Protein AF-A0A314YR57-F1 (afdb_monomer_lite)

Radius of gyration: 14.99 Å; chains: 1; bounding box: 28×30×44 Å

Secondary structure (DSSP, 8-state):
--SB-TTS-GGGSBHHHHHHHHHHTT-HHHHS-HHHHTT--HHHHHHHHHHHHHHHHHT-SSGGGSPPHHHHHHHHHHHHHHHHHHS---

Organism: NCBI:txid2094558

Foldseek 3Di:
DDCADPVDPPQPRHVLSVLLVCVVVVNQVVPPDVVQVVVDDPLSVVLSVQLSVLVNQCSDPDPVSRDDVVVSVVSVVVSVVVVVVPDPDD

Structure (mmCIF, N/CA/C/O backbone):
data_AF-A0A314YR57-F1
#
_entry.id   AF-A0A314YR57-F1
#
loop_
_atom_site.group_PDB
_atom_site.id
_atom_site.type_symbol
_atom_site.label_atom_id
_atom_site.label_alt_id
_atom_site.label_comp_id
_atom_site.label_asym_id
_atom_site.label_entity_id
_atom_site.label_seq_id
_atom_site.pdbx_PDB_ins_code
_atom_site.Cartn_x
_atom_site.Cartn_y
_atom_site.Cartn_z
_atom_site.occupancy
_atom_site.B_iso_or_equiv
_atom_site.auth_seq_id
_atom_site.auth_comp_id
_atom_site.auth_asym_id
_atom_site.auth_atom_id
_atom_site.pdbx_PDB_model_num
ATOM 1 N N . MET A 1 1 ? 15.656 -5.387 0.571 1.00 52.22 1 MET A N 1
ATOM 2 C CA . MET A 1 1 ? 15.029 -5.032 -0.723 1.00 52.22 1 MET A CA 1
ATOM 3 C C . MET A 1 1 ? 16.075 -4.370 -1.619 1.00 52.22 1 MET A C 1
ATOM 5 O O . MET A 1 1 ? 16.612 -3.345 -1.218 1.00 52.22 1 MET A O 1
ATOM 9 N N . LYS A 1 2 ? 16.428 -4.950 -2.775 1.00 66.19 2 LYS A N 1
ATOM 10 C CA . LYS A 1 2 ? 17.280 -4.282 -3.780 1.00 66.19 2 LYS A CA 1
ATOM 11 C C . LYS A 1 2 ? 16.380 -3.761 -4.899 1.00 66.19 2 LYS A C 1
ATOM 13 O O . LYS A 1 2 ? 15.539 -4.514 -5.368 1.00 66.19 2 LYS A O 1
ATOM 18 N N . VAL A 1 3 ? 16.550 -2.502 -5.313 1.00 61.56 3 VAL A N 1
ATOM 19 C CA . VAL A 1 3 ? 15.741 -1.875 -6.388 1.00 61.56 3 VAL A CA 1
ATOM 20 C C . VAL A 1 3 ? 15.929 -2.585 -7.735 1.00 61.56 3 VAL A C 1
ATOM 22 O O . VAL A 1 3 ? 15.026 -2.602 -8.567 1.00 61.56 3 VAL A O 1
ATOM 25 N N . ILE A 1 4 ? 17.105 -3.186 -7.912 1.00 68.19 4 ILE A N 1
ATOM 26 C CA . ILE A 1 4 ? 17.503 -4.002 -9.053 1.00 68.19 4 ILE A CA 1
ATOM 27 C C . ILE A 1 4 ? 17.914 -5.369 -8.500 1.00 68.19 4 ILE A C 1
ATOM 29 O O . ILE A 1 4 ? 18.812 -5.443 -7.655 1.00 68.19 4 ILE A O 1
ATOM 33 N N . ASP A 1 5 ? 17.254 -6.436 -8.948 1.00 72.31 5 ASP A N 1
ATOM 34 C CA . ASP A 1 5 ? 17.513 -7.808 -8.497 1.00 72.31 5 ASP A CA 1
ATOM 35 C C . ASP A 1 5 ? 17.780 -8.733 -9.689 1.00 72.31 5 ASP A C 1
ATOM 37 O O . ASP A 1 5 ? 16.862 -9.229 -10.337 1.00 72.31 5 ASP A O 1
ATOM 41 N N . PHE A 1 6 ? 19.063 -8.964 -9.972 1.00 74.44 6 PHE A N 1
ATOM 42 C CA . PHE A 1 6 ? 19.530 -9.792 -11.090 1.00 74.44 6 PHE A CA 1
ATOM 43 C C . PHE A 1 6 ? 19.277 -11.295 -10.909 1.00 74.44 6 PHE A C 1
ATOM 45 O O . PHE A 1 6 ? 19.567 -12.067 -11.815 1.00 74.44 6 PHE A O 1
ATOM 52 N N . ASN A 1 7 ? 18.754 -11.726 -9.755 1.00 78.12 7 ASN A N 1
ATOM 53 C CA . ASN A 1 7 ? 18.332 -13.116 -9.567 1.00 78.12 7 ASN A CA 1
ATOM 54 C C . ASN A 1 7 ? 16.944 -13.393 -10.169 1.00 78.12 7 ASN A C 1
ATOM 56 O O . ASN A 1 7 ? 16.508 -14.543 -10.202 1.00 78.12 7 ASN A O 1
ATOM 60 N N . ARG A 1 8 ? 16.228 -12.350 -10.605 1.00 68.62 8 ARG A N 1
ATOM 61 C CA . ARG A 1 8 ? 14.936 -12.454 -11.292 1.00 68.62 8 ARG A CA 1
ATOM 62 C C . ARG A 1 8 ? 15.168 -12.594 -12.797 1.00 68.62 8 ARG A C 1
ATOM 64 O O . ARG A 1 8 ? 16.227 -12.212 -13.289 1.00 68.62 8 ARG A O 1
ATOM 71 N N . GLY A 1 9 ? 14.188 -13.135 -13.526 1.00 71.00 9 GLY A N 1
ATOM 72 C CA . GLY A 1 9 ? 14.249 -13.176 -14.993 1.00 71.00 9 GLY A CA 1
ATOM 73 C C . GLY A 1 9 ? 14.520 -11.781 -15.568 1.00 71.00 9 GLY A C 1
ATOM 74 O O . GLY A 1 9 ? 14.174 -10.787 -14.931 1.00 71.00 9 GLY A O 1
ATOM 75 N N . GLU A 1 10 ? 15.141 -11.696 -16.748 1.00 63.75 10 GLU A N 1
ATOM 76 C CA . GLU A 1 10 ? 15.607 -10.421 -17.332 1.00 63.75 10 GLU A CA 1
ATOM 77 C C . GLU A 1 10 ? 14.517 -9.331 -17.378 1.00 63.75 10 GLU A C 1
ATOM 79 O O . GLU A 1 10 ? 14.811 -8.150 -17.196 1.00 63.75 10 GLU A O 1
ATOM 84 N N . GLU A 1 11 ? 13.248 -9.721 -17.524 1.00 64.25 11 GLU A N 1
ATOM 85 C CA . GLU A 1 11 ? 12.089 -8.818 -17.560 1.00 64.25 11 GLU A CA 1
ATOM 86 C C . GLU A 1 11 ? 11.658 -8.272 -16.179 1.00 64.25 11 GLU A C 1
ATOM 88 O O . GLU A 1 11 ? 10.945 -7.273 -16.095 1.00 64.25 11 GLU A O 1
ATOM 93 N N . ASP A 1 12 ? 12.122 -8.883 -15.085 1.00 68.88 12 ASP A N 1
ATOM 94 C CA . ASP A 1 12 ? 11.691 -8.623 -13.700 1.00 68.88 12 ASP A CA 1
ATOM 95 C C . ASP A 1 12 ? 12.764 -8.006 -12.810 1.00 68.88 12 ASP A C 1
ATOM 97 O O . ASP A 1 12 ? 12.560 -7.803 -11.608 1.00 68.88 12 ASP A O 1
ATOM 101 N N . VAL A 1 13 ? 13.918 -7.701 -13.398 1.00 75.12 13 VAL A N 1
ATOM 102 C CA . VAL A 1 13 ? 15.039 -7.065 -12.705 1.00 75.12 13 VAL A CA 1
ATOM 103 C C . VAL A 1 13 ? 14.613 -5.716 -12.112 1.00 75.12 13 VAL A C 1
ATOM 105 O O . VAL A 1 13 ? 15.081 -5.333 -11.039 1.00 75.12 13 VAL A O 1
ATOM 108 N N . ASN A 1 14 ? 13.692 -5.010 -12.778 1.00 83.38 14 ASN A N 1
ATOM 109 C CA . ASN A 1 14 ? 13.078 -3.786 -12.278 1.00 83.38 14 ASN A CA 1
ATOM 110 C C . ASN A 1 14 ? 11.852 -4.104 -11.405 1.00 83.38 14 ASN A C 1
ATOM 112 O O . ASN A 1 14 ? 10.830 -4.590 -11.895 1.00 83.38 14 ASN A O 1
ATOM 116 N N . LEU A 1 15 ? 11.918 -3.740 -10.120 1.00 85.12 15 LEU A N 1
ATOM 117 C CA . LEU A 1 15 ? 10.831 -3.988 -9.169 1.00 85.12 15 LEU A CA 1
ATOM 118 C C . LEU A 1 15 ? 9.494 -3.338 -9.549 1.00 85.12 15 LEU A C 1
ATOM 120 O O . LEU A 1 15 ? 8.451 -3.889 -9.215 1.00 85.12 15 LEU A O 1
ATOM 124 N N . VAL A 1 16 ? 9.500 -2.187 -10.225 1.00 86.50 16 VAL A N 1
ATOM 125 C CA . VAL A 1 16 ? 8.267 -1.506 -10.648 1.00 86.50 16 VAL A CA 1
ATOM 126 C C . VAL A 1 16 ? 7.566 -2.312 -11.737 1.00 86.50 16 VAL A C 1
ATOM 128 O O . VAL A 1 16 ? 6.354 -2.501 -11.669 1.00 86.50 16 VAL A O 1
ATOM 131 N N . VAL A 1 17 ? 8.322 -2.818 -12.716 1.00 86.31 17 VAL A N 1
ATOM 132 C CA . VAL A 1 17 ? 7.787 -3.676 -13.787 1.00 86.31 17 VAL A CA 1
ATOM 133 C C . VAL A 1 17 ? 7.244 -4.975 -13.195 1.00 86.31 17 VAL A C 1
ATOM 135 O O . VAL A 1 17 ? 6.094 -5.336 -13.451 1.00 86.31 17 VAL A O 1
ATOM 138 N N . TYR A 1 18 ? 8.026 -5.608 -12.319 1.00 88.38 18 TYR A N 1
ATOM 139 C CA . TYR A 1 18 ? 7.613 -6.812 -11.607 1.00 88.38 18 TYR A CA 1
ATOM 140 C C . TYR A 1 18 ? 6.328 -6.596 -10.797 1.00 88.38 18 TYR A C 1
ATOM 142 O O . TYR A 1 18 ? 5.374 -7.358 -10.937 1.00 88.38 18 TYR A O 1
ATOM 150 N N . MET A 1 19 ? 6.272 -5.535 -9.984 1.00 87.69 19 MET A N 1
ATOM 151 C CA . MET A 1 19 ? 5.111 -5.208 -9.153 1.00 87.69 19 MET A CA 1
ATOM 152 C C . MET A 1 19 ? 3.864 -4.990 -10.011 1.00 87.69 19 MET A C 1
ATOM 154 O O . MET A 1 19 ? 2.823 -5.572 -9.728 1.00 87.69 19 MET A O 1
ATOM 158 N N . LYS A 1 20 ? 3.960 -4.217 -11.099 1.00 87.75 20 LYS A N 1
ATOM 159 C CA . LYS A 1 20 ? 2.832 -4.00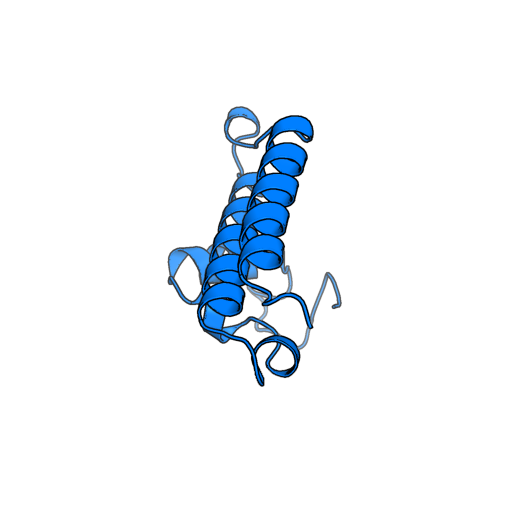8 -12.020 1.00 87.75 20 LYS A CA 1
ATOM 160 C C . LYS A 1 20 ? 2.295 -5.320 -12.588 1.00 87.75 20 LYS A C 1
ATOM 162 O O . LYS A 1 20 ? 1.080 -5.505 -12.637 1.00 87.75 20 LYS A O 1
ATOM 167 N N . ARG A 1 21 ? 3.180 -6.240 -12.989 1.00 89.75 21 ARG A N 1
ATOM 168 C CA . ARG A 1 21 ? 2.776 -7.562 -13.486 1.00 89.75 21 ARG A CA 1
ATOM 169 C C . ARG A 1 21 ? 2.081 -8.377 -12.398 1.00 89.75 21 ARG A C 1
ATOM 171 O O . ARG A 1 21 ? 0.989 -8.879 -12.630 1.00 89.75 21 ARG A O 1
ATOM 178 N N . VAL A 1 22 ? 2.671 -8.450 -11.208 1.00 92.12 22 VAL A N 1
ATOM 179 C CA . VAL A 1 22 ? 2.099 -9.167 -10.059 1.00 92.12 22 VAL A CA 1
ATOM 180 C C . VAL A 1 22 ? 0.708 -8.640 -9.699 1.00 92.12 22 VAL A C 1
ATOM 182 O O . VAL A 1 22 ? -0.195 -9.431 -9.440 1.00 92.12 22 VAL A O 1
ATOM 185 N N . MET A 1 23 ? 0.522 -7.319 -9.711 1.00 90.00 23 MET A N 1
ATOM 186 C CA . MET A 1 23 ? -0.772 -6.689 -9.439 1.00 90.00 23 MET A CA 1
ATOM 187 C C . MET A 1 23 ? -1.803 -7.024 -10.520 1.00 90.00 23 MET A C 1
ATOM 189 O O . MET A 1 23 ? -2.938 -7.350 -10.191 1.00 90.00 23 MET A O 1
ATOM 193 N N . LYS A 1 24 ? -1.404 -7.006 -11.799 1.00 89.25 24 LYS A N 1
ATOM 194 C CA . LYS A 1 24 ? -2.261 -7.409 -12.927 1.00 89.25 24 LYS A CA 1
ATOM 195 C C . LYS A 1 24 ? -2.667 -8.884 -12.859 1.00 89.25 24 LYS A C 1
ATOM 197 O O . LYS A 1 24 ? -3.754 -9.234 -13.300 1.00 89.25 24 LYS A O 1
ATOM 202 N N . GLU A 1 25 ? -1.790 -9.737 -12.342 1.00 93.19 25 GLU A N 1
ATOM 203 C CA . GLU A 1 25 ? -2.046 -11.166 -12.139 1.00 93.19 25 GLU A CA 1
ATOM 204 C C . GLU A 1 25 ? -2.804 -11.466 -10.835 1.00 93.19 25 GLU A C 1
ATOM 206 O O . GLU A 1 25 ? -3.058 -12.631 -10.557 1.00 93.19 25 GLU A O 1
ATOM 211 N N . GLU A 1 26 ? -3.151 -10.453 -10.031 1.00 91.50 26 GLU A N 1
ATOM 212 C CA . GLU A 1 26 ? -3.791 -10.608 -8.712 1.00 91.50 26 GLU A CA 1
ATOM 213 C C . GLU A 1 26 ? -2.964 -11.449 -7.716 1.00 91.50 26 GLU A C 1
ATOM 215 O O . GLU A 1 26 ? -3.483 -12.057 -6.781 1.00 91.50 26 GLU A O 1
ATOM 220 N N . ARG A 1 27 ? -1.636 -11.446 -7.879 1.00 95.00 27 ARG A N 1
ATOM 221 C CA . ARG A 1 27 ? -0.692 -12.302 -7.141 1.00 95.00 27 ARG A CA 1
ATOM 222 C C . ARG A 1 27 ? 0.111 -11.577 -6.069 1.00 95.00 27 ARG A C 1
ATOM 224 O O . ARG A 1 27 ? 1.167 -12.046 -5.649 1.00 95.00 27 ARG A O 1
ATOM 231 N N . LEU A 1 28 ? -0.369 -10.425 -5.602 1.00 93.88 28 LEU A N 1
ATOM 232 C CA . LEU A 1 28 ? 0.342 -9.608 -4.614 1.00 93.88 28 LEU A CA 1
ATOM 233 C C . LEU A 1 28 ? 0.774 -10.424 -3.386 1.00 93.88 28 LEU A C 1
ATOM 235 O O . LEU A 1 28 ? 1.931 -10.369 -2.979 1.00 93.88 28 LEU A O 1
ATOM 239 N N . MET A 1 29 ? -0.123 -11.240 -2.833 1.00 94.94 29 MET A N 1
ATOM 240 C CA . MET A 1 29 ? 0.176 -12.010 -1.622 1.00 94.94 29 MET A CA 1
ATOM 241 C C . MET A 1 29 ? 1.217 -13.114 -1.831 1.00 94.94 29 MET A C 1
ATOM 243 O O . MET A 1 29 ? 1.844 -13.537 -0.857 1.00 94.94 29 MET A O 1
ATOM 247 N N . ASP A 1 30 ? 1.475 -13.536 -3.069 1.00 93.75 30 ASP A N 1
ATOM 248 C CA . ASP A 1 30 ? 2.523 -14.514 -3.378 1.00 93.75 30 ASP A CA 1
ATOM 249 C C . ASP A 1 30 ? 3.920 -13.914 -3.201 1.00 93.75 30 ASP A C 1
ATOM 251 O O . ASP A 1 30 ? 4.866 -14.635 -2.888 1.00 93.75 30 ASP A O 1
ATOM 255 N N . VAL A 1 31 ? 4.046 -12.596 -3.387 1.00 91.25 31 VAL A N 1
ATOM 256 C CA . VAL A 1 31 ? 5.341 -11.902 -3.452 1.00 91.25 31 VAL A CA 1
ATOM 257 C C . VAL A 1 31 ? 5.651 -11.071 -2.212 1.00 91.25 31 VAL A C 1
ATOM 259 O O . VAL A 1 31 ? 6.780 -10.603 -2.064 1.00 91.25 31 VAL A O 1
ATOM 262 N N . VAL A 1 32 ? 4.671 -10.884 -1.321 1.00 91.88 32 VAL A N 1
ATOM 263 C CA . VAL A 1 32 ? 4.911 -10.319 0.013 1.00 91.88 32 VAL A CA 1
ATOM 264 C C . VAL A 1 32 ? 5.886 -11.225 0.765 1.00 91.88 32 VAL A C 1
ATOM 266 O O . VAL A 1 32 ? 5.756 -12.453 0.731 1.00 91.88 32 VAL A O 1
ATOM 269 N N . ASP A 1 33 ? 6.846 -10.603 1.452 1.00 92.44 33 ASP A N 1
ATOM 270 C CA . ASP A 1 33 ? 7.856 -11.295 2.251 1.00 92.44 33 ASP A CA 1
ATOM 271 C C . ASP A 1 33 ? 7.185 -12.270 3.243 1.00 92.44 33 ASP A C 1
ATOM 273 O O . ASP A 1 33 ? 6.337 -11.843 4.038 1.00 92.44 33 ASP A O 1
ATOM 277 N N . PRO A 1 34 ? 7.518 -13.576 3.206 1.00 92.62 34 PRO A N 1
ATOM 278 C CA . PRO A 1 34 ? 6.956 -14.564 4.119 1.00 92.62 34 PRO A CA 1
ATOM 279 C C . PRO A 1 34 ? 7.099 -14.192 5.595 1.00 92.62 34 PRO A C 1
ATOM 281 O O . PRO A 1 34 ? 6.177 -14.467 6.354 1.00 92.62 34 PRO A O 1
ATOM 284 N N . VAL A 1 35 ? 8.187 -13.512 5.979 1.00 94.12 35 VAL A N 1
ATOM 285 C CA . VAL A 1 35 ? 8.441 -13.099 7.371 1.00 94.12 35 VAL A CA 1
ATOM 286 C C . VAL A 1 35 ? 7.356 -12.154 7.888 1.00 94.12 35 VAL A C 1
ATOM 288 O O . VAL A 1 35 ? 7.069 -12.136 9.077 1.00 94.12 35 VAL A O 1
ATOM 291 N N . ILE A 1 36 ? 6.732 -11.379 6.998 1.00 91.50 36 ILE A N 1
ATOM 292 C CA . ILE A 1 36 ? 5.667 -10.433 7.356 1.00 91.50 36 ILE A CA 1
ATOM 293 C C . ILE A 1 36 ? 4.292 -11.119 7.317 1.00 91.50 36 ILE A C 1
ATOM 295 O O . ILE A 1 36 ? 3.379 -10.712 8.027 1.00 91.50 36 ILE A O 1
ATOM 299 N N . LYS A 1 37 ? 4.129 -12.174 6.505 1.00 93.00 37 LYS A N 1
ATOM 300 C CA . LYS A 1 37 ? 2.882 -12.958 6.433 1.00 93.00 37 LYS A CA 1
ATOM 301 C C . LYS A 1 37 ? 2.737 -13.955 7.580 1.00 93.00 37 LYS A C 1
ATOM 303 O O . LYS A 1 37 ? 1.617 -14.323 7.929 1.00 93.00 37 LYS A O 1
ATOM 308 N N . GLU A 1 38 ? 3.843 -14.453 8.117 1.00 94.06 38 GLU A N 1
ATOM 309 C CA . GLU A 1 38 ? 3.823 -15.438 9.192 1.00 94.06 38 GLU A CA 1
ATOM 310 C C . GLU A 1 38 ? 3.227 -14.832 10.470 1.00 94.06 38 GLU A C 1
ATOM 312 O O . GLU A 1 38 ? 3.689 -13.811 10.967 1.00 94.06 38 GLU A O 1
ATOM 317 N N . GLY A 1 39 ? 2.157 -15.443 10.988 1.00 91.62 39 GLY A N 1
ATOM 318 C 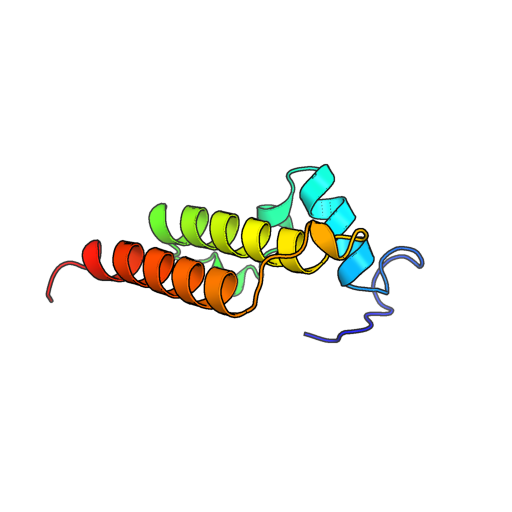CA . GLY A 1 39 ? 1.438 -14.938 12.164 1.00 91.62 39 GLY A CA 1
ATOM 319 C C . GLY A 1 39 ? 0.537 -13.723 11.906 1.00 91.62 39 GLY A C 1
ATOM 320 O O . GLY A 1 39 ? -0.108 -13.259 12.844 1.00 91.62 39 GLY A O 1
ATOM 321 N N . ALA A 1 40 ? 0.449 -13.240 10.663 1.00 93.94 40 ALA A N 1
ATOM 322 C CA . ALA A 1 40 ? -0.416 -12.126 10.294 1.00 93.94 40 ALA A CA 1
ATOM 323 C C . ALA A 1 40 ? -1.899 -12.494 10.462 1.00 93.94 40 ALA A C 1
ATOM 325 O O . ALA A 1 40 ? -2.358 -13.5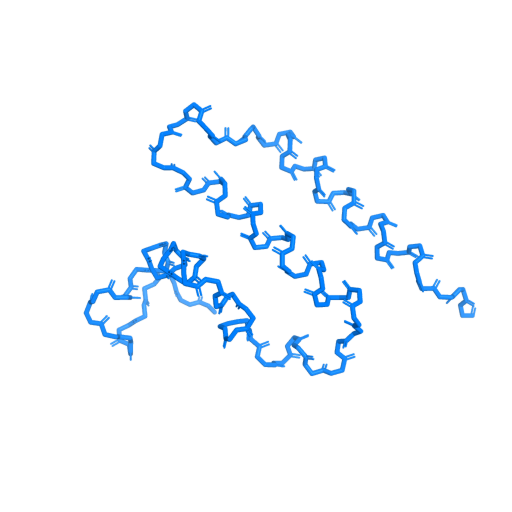54 10.018 1.00 93.94 40 ALA A O 1
ATOM 326 N N . SER A 1 41 ? -2.664 -11.597 11.079 1.00 95.12 41 SER A N 1
ATOM 327 C CA . SER A 1 41 ? -4.116 -11.717 11.158 1.00 95.12 41 SER A CA 1
ATOM 328 C C . SER A 1 41 ? -4.754 -11.549 9.776 1.00 95.12 41 SER A C 1
ATOM 330 O O . SER A 1 41 ? -4.143 -11.067 8.819 1.00 95.12 41 SER A O 1
ATOM 332 N N . LYS A 1 42 ? -6.040 -11.896 9.658 1.00 94.44 42 LYS A N 1
ATOM 333 C CA . LYS A 1 42 ? -6.799 -11.598 8.436 1.00 94.44 42 LYS A CA 1
ATOM 334 C C . LYS A 1 42 ? -6.788 -10.095 8.129 1.00 94.44 42 LYS A C 1
ATOM 336 O O . LYS A 1 42 ? -6.684 -9.731 6.962 1.00 94.44 42 LYS A O 1
ATOM 341 N N . LEU A 1 43 ? -6.877 -9.246 9.154 1.00 95.00 43 LEU A N 1
ATOM 342 C CA . LEU A 1 43 ? -6.846 -7.797 8.981 1.00 95.00 43 LEU A CA 1
ATOM 343 C C . LEU A 1 43 ? -5.485 -7.316 8.468 1.00 95.00 43 LEU A C 1
ATOM 345 O O . LEU A 1 43 ? -5.441 -6.487 7.561 1.00 95.00 43 LEU A O 1
ATOM 349 N N . ASP A 1 44 ? -4.389 -7.879 8.977 1.00 94.88 44 ASP A N 1
ATOM 350 C CA . ASP A 1 44 ? -3.040 -7.559 8.500 1.00 94.88 44 ASP A CA 1
ATOM 351 C C . ASP A 1 44 ? -2.890 -7.915 7.018 1.00 94.88 44 ASP A C 1
ATOM 353 O O . ASP A 1 44 ? -2.421 -7.100 6.227 1.00 94.88 44 ASP A O 1
ATOM 357 N N . LEU A 1 45 ? -3.348 -9.105 6.611 1.00 95.25 45 LEU A N 1
ATOM 358 C CA . LEU A 1 45 ? -3.283 -9.549 5.215 1.00 95.25 45 LEU A CA 1
ATOM 359 C C . LEU A 1 45 ? -4.117 -8.657 4.280 1.00 95.25 45 LEU A C 1
ATOM 361 O O . LEU A 1 45 ? -3.667 -8.338 3.179 1.00 95.25 45 LEU A O 1
ATOM 365 N N . GLU A 1 46 ? -5.312 -8.234 4.696 1.00 95.12 46 GLU A N 1
ATOM 366 C CA . GLU A 1 46 ? -6.128 -7.298 3.909 1.00 95.12 46 GLU A CA 1
ATOM 367 C C . GLU A 1 46 ? -5.506 -5.893 3.866 1.00 95.12 46 GLU A C 1
ATOM 369 O O . GLU A 1 46 ? -5.507 -5.249 2.816 1.00 95.12 46 GLU A O 1
ATOM 374 N N . THR A 1 47 ? -4.872 -5.451 4.954 1.00 95.94 47 THR A N 1
ATOM 375 C CA . THR A 1 47 ? -4.140 -4.176 4.998 1.00 95.94 47 THR A CA 1
ATOM 376 C C . THR A 1 47 ? -2.911 -4.202 4.088 1.00 95.94 47 THR A C 1
ATOM 378 O O . THR A 1 47 ? -2.655 -3.240 3.366 1.00 95.94 47 THR A O 1
ATOM 381 N N . MET A 1 48 ? -2.180 -5.322 4.032 1.00 95.56 48 MET A N 1
ATOM 382 C CA . MET A 1 48 ? -1.078 -5.514 3.079 1.00 95.56 48 MET A CA 1
ATOM 383 C C . MET A 1 48 ? -1.560 -5.398 1.629 1.00 95.56 48 MET A C 1
ATOM 385 O O . MET A 1 48 ? -0.884 -4.772 0.809 1.00 95.56 48 MET A O 1
ATOM 389 N N . LYS A 1 49 ? -2.734 -5.963 1.306 1.00 95.12 49 LYS A N 1
ATOM 390 C CA . LYS A 1 49 ? -3.334 -5.818 -0.028 1.00 95.12 49 LYS A CA 1
ATOM 391 C C . LYS A 1 49 ? -3.677 -4.365 -0.332 1.00 95.12 49 LYS A C 1
ATOM 393 O O . LYS A 1 49 ? -3.279 -3.867 -1.384 1.00 95.12 49 LYS A O 1
ATOM 398 N N . ALA A 1 50 ? -4.367 -3.686 0.584 1.00 96.31 50 ALA A N 1
ATOM 399 C CA . ALA A 1 50 ? -4.743 -2.282 0.435 1.00 96.31 50 ALA A CA 1
ATOM 400 C C . ALA A 1 50 ? -3.513 -1.388 0.203 1.00 96.31 50 ALA A C 1
ATOM 402 O O . ALA A 1 50 ? -3.468 -0.621 -0.762 1.00 96.31 50 ALA A O 1
ATOM 403 N N . LEU A 1 51 ? -2.457 -1.579 0.999 1.00 96.00 51 LEU A N 1
ATOM 404 C CA . LEU A 1 51 ? -1.203 -0.849 0.847 1.00 96.00 51 LEU A CA 1
ATOM 405 C C . LEU A 1 51 ? -0.518 -1.144 -0.498 1.00 96.00 51 LEU A C 1
ATOM 407 O O . LEU A 1 51 ? 0.031 -0.240 -1.129 1.00 96.00 51 LEU A O 1
ATOM 411 N N . GLY A 1 52 ? -0.575 -2.391 -0.975 1.00 94.69 52 GLY A N 1
ATOM 412 C CA . GLY A 1 52 ? -0.071 -2.764 -2.297 1.00 94.69 52 GLY A CA 1
ATOM 413 C C . GLY A 1 52 ? -0.840 -2.110 -3.449 1.00 94.69 52 GLY A C 1
ATOM 414 O O . GLY A 1 52 ? -0.216 -1.663 -4.414 1.00 94.69 52 GLY A O 1
ATOM 415 N N . PHE A 1 53 ? -2.168 -1.984 -3.345 1.00 95.19 53 PHE A N 1
ATOM 416 C CA . PHE A 1 53 ? -2.983 -1.242 -4.316 1.00 95.19 53 PHE A CA 1
ATOM 417 C C . PHE A 1 53 ? -2.652 0.252 -4.321 1.00 95.19 53 PHE A C 1
ATOM 419 O O . PHE A 1 53 ? -2.459 0.829 -5.395 1.00 95.19 53 PHE A O 1
ATOM 426 N N . LEU A 1 54 ? -2.487 0.862 -3.143 1.00 97.00 54 LEU A N 1
ATOM 427 C CA . LEU A 1 54 ? -2.042 2.250 -3.033 1.0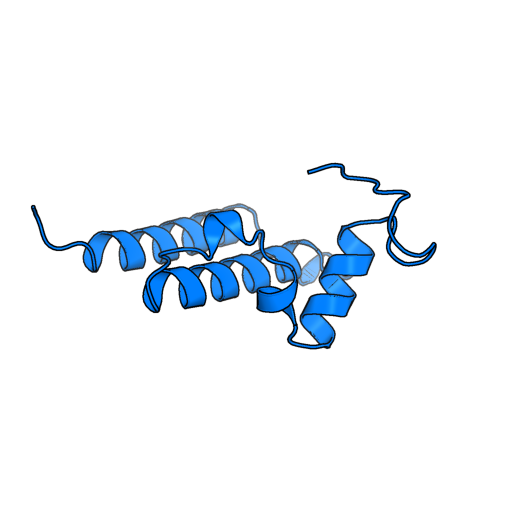0 97.00 54 LEU A CA 1
ATOM 428 C C . LEU A 1 54 ? -0.665 2.436 -3.687 1.00 97.00 54 LEU A C 1
ATOM 430 O O . LEU A 1 54 ? -0.488 3.325 -4.521 1.00 97.00 54 LEU A O 1
ATOM 434 N N . ALA A 1 55 ? 0.290 1.548 -3.403 1.00 95.00 55 ALA A N 1
ATOM 435 C CA . ALA A 1 55 ? 1.612 1.582 -4.022 1.00 95.00 55 ALA A CA 1
ATOM 436 C C . ALA A 1 55 ? 1.554 1.439 -5.554 1.00 95.00 55 ALA A C 1
ATOM 438 O O . ALA A 1 55 ? 2.302 2.117 -6.259 1.00 95.00 55 ALA A O 1
ATOM 439 N N . ALA A 1 56 ? 0.658 0.603 -6.087 1.00 93.38 56 ALA A N 1
ATOM 440 C CA . ALA A 1 56 ? 0.459 0.480 -7.529 1.00 93.38 56 ALA A CA 1
ATOM 441 C C . ALA A 1 56 ? -0.076 1.780 -8.153 1.00 93.38 56 ALA A C 1
ATOM 443 O O . ALA A 1 56 ? 0.418 2.186 -9.205 1.00 93.38 56 ALA A O 1
ATOM 444 N N . SER A 1 57 ? -1.007 2.471 -7.483 1.00 94.94 57 SER A N 1
ATOM 445 C CA . SER A 1 57 ? -1.535 3.765 -7.946 1.00 94.94 57 SER A CA 1
ATOM 446 C C . SER A 1 57 ? -0.457 4.859 -7.997 1.00 94.94 57 SER A C 1
ATOM 448 O O . SER A 1 57 ? -0.385 5.636 -8.949 1.00 94.94 57 SER A O 1
ATOM 450 N N . CYS A 1 58 ? 0.482 4.859 -7.044 1.00 96.06 58 CYS A N 1
ATOM 451 C CA . CYS A 1 58 ? 1.641 5.760 -7.045 1.00 96.06 58 CYS A CA 1
ATOM 452 C C . CYS A 1 58 ? 2.569 5.548 -8.255 1.00 96.06 58 CYS A C 1
ATOM 454 O O . CYS A 1 58 ? 3.304 6.458 -8.651 1.00 96.06 58 CYS A O 1
ATOM 456 N N . LEU A 1 59 ? 2.553 4.345 -8.836 1.00 91.88 59 LEU A N 1
ATOM 457 C CA . LEU A 1 59 ? 3.411 3.920 -9.944 1.00 91.88 59 LEU A CA 1
ATOM 458 C C . LEU A 1 59 ? 2.709 3.984 -11.311 1.00 91.88 59 LEU A C 1
ATOM 460 O O . LEU A 1 59 ? 3.253 3.467 -12.298 1.00 91.88 59 LEU A O 1
ATOM 464 N N . ASP A 1 60 ? 1.536 4.621 -11.395 1.00 92.75 60 ASP A N 1
ATOM 465 C CA . ASP A 1 60 ? 0.809 4.784 -12.654 1.00 92.75 60 ASP A CA 1
ATOM 466 C C . ASP A 1 60 ? 1.676 5.507 -13.709 1.00 92.75 60 ASP A C 1
ATOM 468 O O . ASP A 1 60 ? 2.457 6.430 -13.429 1.00 92.75 60 ASP A O 1
ATOM 472 N N . GLU A 1 61 ? 1.585 5.048 -14.954 1.00 90.12 61 GLU A N 1
ATOM 473 C CA . GLU A 1 61 ? 2.318 5.611 -16.094 1.00 90.12 61 GLU A CA 1
ATOM 474 C C . GLU A 1 61 ? 1.825 7.014 -16.426 1.00 90.12 61 GLU A C 1
ATOM 476 O O . GLU A 1 61 ? 2.616 7.906 -16.747 1.00 90.12 61 GLU A O 1
ATOM 481 N N . GLN A 1 62 ? 0.521 7.219 -16.278 1.0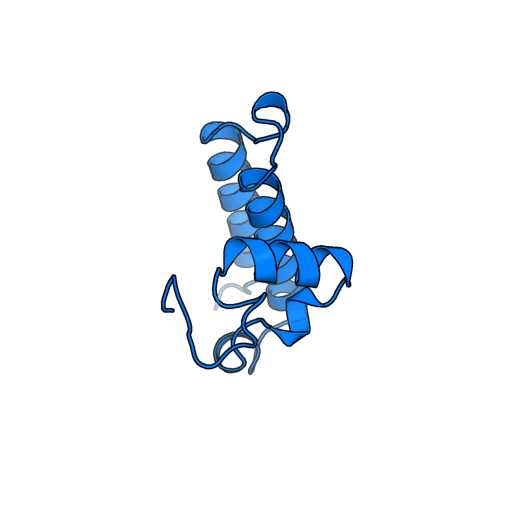0 94.19 62 GLN A N 1
ATOM 482 C CA . GLN A 1 62 ? -0.148 8.488 -16.448 1.00 94.19 62 GLN A CA 1
ATOM 483 C C . GLN A 1 62 ? -0.023 9.301 -15.161 1.00 94.19 62 GLN A C 1
ATOM 485 O O . GLN A 1 62 ? -0.585 8.969 -14.121 1.00 94.19 62 GLN A O 1
ATOM 490 N N . ARG A 1 63 ? 0.721 10.412 -15.227 1.00 94.69 63 ARG A N 1
ATOM 491 C CA . ARG A 1 63 ? 0.970 11.271 -14.056 1.00 94.69 63 ARG A CA 1
ATOM 492 C C . ARG A 1 63 ? -0.317 11.774 -13.407 1.00 94.69 63 ARG A C 1
ATOM 494 O O . ARG A 1 63 ? -0.340 11.911 -12.194 1.00 94.69 63 ARG A O 1
ATOM 501 N N . GLN A 1 64 ? -1.354 12.036 -14.200 1.00 96.00 64 GLN A N 1
ATOM 502 C CA . GLN A 1 64 ? -2.647 12.514 -13.715 1.00 96.00 64 GLN A CA 1
ATOM 503 C C . GLN A 1 64 ? -3.446 11.465 -12.927 1.00 96.00 64 GLN A C 1
ATOM 505 O O . GLN A 1 64 ? -4.372 11.841 -12.221 1.00 96.00 64 GLN A O 1
ATOM 510 N N . ASN A 1 65 ? -3.095 10.181 -13.041 1.00 96.06 65 ASN A N 1
ATOM 511 C CA . ASN A 1 65 ? -3.738 9.101 -12.289 1.00 96.06 65 ASN A CA 1
ATOM 512 C C . ASN A 1 65 ? -3.037 8.833 -10.953 1.00 96.06 65 ASN A C 1
ATOM 514 O O . ASN A 1 65 ? -3.553 8.085 -10.127 1.00 96.06 65 ASN A O 1
ATOM 518 N N . ARG A 1 66 ? -1.845 9.406 -10.743 1.00 97.94 66 ARG A N 1
ATOM 519 C CA . ARG A 1 66 ? -1.113 9.227 -9.491 1.00 97.94 66 ARG A CA 1
ATOM 520 C C . ARG A 1 66 ? -1.789 10.047 -8.398 1.00 97.94 66 ARG A C 1
ATOM 522 O O . ARG A 1 66 ? -2.055 11.229 -8.634 1.00 97.94 66 ARG A O 1
ATOM 529 N N . PRO A 1 67 ? -1.984 9.478 -7.202 1.00 98.19 67 PRO A N 1
ATOM 530 C CA . PRO A 1 67 ? -2.431 10.260 -6.066 1.00 98.19 67 PRO A CA 1
ATOM 531 C C . PRO A 1 67 ? -1.386 11.322 -5.710 1.00 98.19 67 PRO A C 1
ATOM 533 O O . PRO A 1 67 ? -0.175 11.153 -5.898 1.00 98.19 67 PRO A O 1
ATOM 536 N N . SER A 1 68 ? -1.857 12.430 -5.158 1.00 98.38 68 SER A N 1
ATOM 537 C CA . SER A 1 68 ? -1.007 13.386 -4.465 1.00 98.38 68 SER A CA 1
ATOM 538 C C . SER A 1 68 ? -0.418 12.754 -3.202 1.00 98.38 68 SER A C 1
ATOM 540 O O . SER A 1 68 ? -1.010 11.872 -2.584 1.00 98.38 68 SER A O 1
ATOM 542 N N . MET A 1 69 ? 0.730 13.255 -2.742 1.00 98.25 69 MET A N 1
ATOM 543 C CA . MET A 1 69 ? 1.311 12.778 -1.479 1.00 98.25 69 MET A CA 1
ATOM 544 C C . MET A 1 69 ? 0.402 13.013 -0.268 1.00 98.25 69 MET A C 1
ATOM 546 O O . MET A 1 69 ? 0.535 12.301 0.723 1.00 98.25 69 MET A O 1
ATOM 550 N N . LYS A 1 70 ? -0.517 13.986 -0.346 1.00 98.31 70 LYS A N 1
ATOM 551 C CA . LYS A 1 70 ? -1.543 14.179 0.677 1.00 98.31 70 LYS A CA 1
ATOM 552 C C . LYS A 1 70 ? -2.522 13.006 0.693 1.00 98.31 70 LYS A C 1
ATOM 554 O O . LYS A 1 70 ? -2.717 12.425 1.747 1.00 98.31 70 LYS A O 1
ATOM 559 N N . GLU A 1 71 ? -3.072 12.631 -0.459 1.00 98.56 71 GLU A N 1
ATOM 560 C CA . GLU A 1 71 ? -3.983 11.481 -0.566 1.00 98.56 71 GLU A CA 1
ATOM 561 C C . GLU A 1 71 ? -3.295 10.177 -0.138 1.00 98.56 71 GLU A C 1
ATOM 563 O O . GLU A 1 71 ? -3.889 9.378 0.575 1.00 98.56 71 GLU A O 1
ATOM 568 N N . VAL A 1 72 ? -2.016 9.993 -0.489 1.00 98.50 72 VAL A N 1
ATOM 569 C CA . VAL A 1 72 ? -1.223 8.841 -0.023 1.00 98.50 72 VAL A CA 1
ATOM 570 C C . VAL A 1 72 ? -1.095 8.821 1.502 1.00 98.50 72 VAL A C 1
ATOM 572 O O . VAL A 1 72 ? -1.246 7.765 2.110 1.00 98.50 72 VAL A O 1
ATOM 575 N N . ALA A 1 73 ? -0.794 9.964 2.124 1.00 98.50 73 ALA A N 1
ATOM 576 C CA . ALA A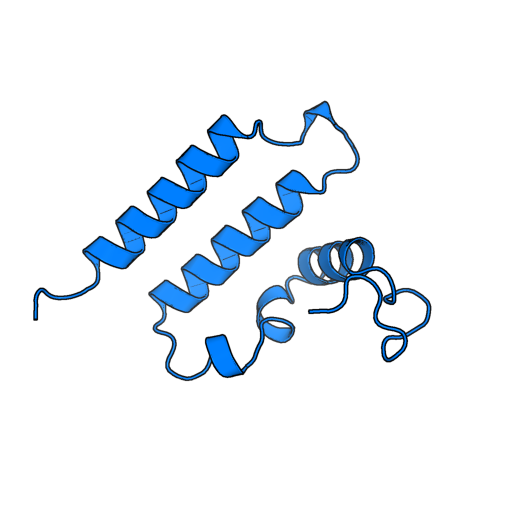 1 73 ? -0.661 10.054 3.575 1.00 98.50 73 ALA A CA 1
ATOM 577 C C . ALA A 1 73 ? -1.998 9.802 4.285 1.00 98.50 73 ALA A C 1
ATOM 579 O O . ALA A 1 73 ? -2.036 9.007 5.222 1.00 98.50 73 ALA A O 1
ATOM 580 N N . ASP A 1 74 ? -3.074 10.426 3.798 1.00 98.12 74 ASP A N 1
ATOM 581 C CA . ASP A 1 74 ? -4.423 10.285 4.347 1.00 98.12 74 ASP A CA 1
ATOM 582 C C . ASP A 1 74 ? -4.882 8.805 4.286 1.00 98.12 74 ASP A C 1
ATOM 584 O O . ASP A 1 74 ? -5.405 8.275 5.266 1.00 98.12 74 ASP A O 1
ATOM 588 N N . GLU A 1 75 ? -4.613 8.094 3.182 1.00 98.19 75 GLU A N 1
ATOM 589 C CA . GLU A 1 75 ? -4.976 6.675 3.022 1.00 98.19 75 GLU A CA 1
ATOM 590 C C . GLU A 1 75 ? -4.152 5.749 3.936 1.00 98.19 75 GLU A C 1
ATOM 592 O O . GLU A 1 75 ? -4.678 4.799 4.520 1.00 98.19 75 GLU A O 1
ATOM 597 N N . ILE A 1 76 ? -2.855 6.028 4.111 1.00 98.25 76 ILE A N 1
ATOM 598 C CA . ILE A 1 76 ? -2.002 5.274 5.043 1.00 98.25 76 ILE A CA 1
ATOM 599 C C . ILE A 1 76 ? -2.466 5.478 6.487 1.00 98.25 76 ILE A C 1
ATOM 601 O O . ILE A 1 76 ? -2.554 4.507 7.240 1.00 98.25 76 ILE A O 1
ATOM 605 N N . GLU A 1 77 ? -2.779 6.714 6.878 1.00 97.31 77 GLU A N 1
ATOM 606 C CA . GLU A 1 77 ? -3.291 7.021 8.215 1.00 97.31 77 GLU A CA 1
ATOM 607 C C . GLU A 1 77 ? -4.630 6.318 8.472 1.00 97.31 77 GLU A C 1
ATOM 609 O O . GLU A 1 77 ? -4.824 5.730 9.538 1.00 97.31 77 GLU A O 1
ATOM 614 N N . TYR A 1 78 ? -5.512 6.282 7.470 1.00 96.56 78 TYR A N 1
ATOM 615 C CA . TYR A 1 78 ? -6.765 5.537 7.535 1.00 96.56 78 TYR A CA 1
ATOM 616 C C . TYR A 1 78 ? -6.542 4.033 7.766 1.00 96.56 78 TYR A C 1
ATOM 618 O O . TYR A 1 78 ? -7.122 3.463 8.695 1.00 96.56 78 TYR A O 1
ATOM 626 N N . MET A 1 79 ? -5.656 3.394 6.993 1.00 96.88 79 MET A N 1
ATOM 627 C CA . MET A 1 79 ? -5.311 1.976 7.170 1.00 96.88 79 MET A CA 1
ATOM 628 C C . MET A 1 79 ? -4.749 1.688 8.570 1.00 96.88 79 MET A C 1
ATOM 630 O O . MET A 1 79 ? -5.151 0.717 9.214 1.00 96.88 79 MET A O 1
ATOM 634 N N . ILE A 1 80 ? -3.864 2.552 9.076 1.00 95.56 80 ILE A N 1
ATOM 635 C CA . ILE A 1 80 ? -3.317 2.439 10.436 1.00 95.56 80 ILE A CA 1
ATOM 636 C C . ILE A 1 80 ? -4.432 2.563 11.482 1.00 95.56 80 ILE A C 1
ATOM 638 O O . ILE A 1 80 ? -4.458 1.794 12.445 1.00 95.56 80 ILE A O 1
ATOM 642 N N . GLY A 1 81 ? -5.375 3.488 11.294 1.00 95.56 81 GLY A N 1
ATOM 643 C CA . GLY A 1 81 ? -6.532 3.654 12.174 1.00 95.56 81 GLY A CA 1
ATOM 644 C C . GLY A 1 81 ? -7.385 2.388 12.280 1.00 95.56 81 GLY A C 1
ATOM 645 O O . GLY A 1 81 ? -7.810 2.023 13.376 1.00 95.56 81 GLY A O 1
ATOM 646 N N . ILE A 1 82 ? -7.581 1.670 11.170 1.00 92.31 82 ILE A N 1
ATOM 647 C CA . ILE A 1 82 ? -8.307 0.392 11.167 1.00 92.31 82 ILE A CA 1
ATOM 648 C C . ILE A 1 82 ? -7.531 -0.672 11.950 1.00 92.31 82 ILE A C 1
ATOM 650 O O . ILE A 1 82 ? -8.092 -1.284 12.856 1.00 92.31 82 ILE A O 1
ATOM 654 N N . VAL A 1 83 ? -6.246 -0.872 11.633 1.00 91.06 83 VAL A N 1
ATOM 655 C CA . VAL A 1 83 ? -5.409 -1.900 12.282 1.00 91.06 83 VAL A CA 1
ATOM 656 C C . VAL A 1 83 ? -5.318 -1.672 13.787 1.00 91.06 83 VAL A C 1
ATOM 658 O O . VAL A 1 83 ? -5.476 -2.601 14.571 1.00 91.06 83 VAL A O 1
ATOM 661 N N . THR A 1 84 ? -5.107 -0.427 14.207 1.00 88.56 84 THR A N 1
ATOM 662 C CA . THR A 1 84 ? -4.978 -0.076 15.629 1.00 88.56 84 THR A CA 1
ATOM 663 C C . THR A 1 84 ? -6.290 -0.187 16.404 1.00 88.56 84 THR A C 1
ATOM 665 O O . THR A 1 84 ? -6.252 -0.425 17.608 1.00 88.56 84 THR A O 1
ATOM 668 N N . SER A 1 85 ? -7.440 -0.068 15.733 1.00 82.19 85 SER A N 1
ATOM 669 C CA . SER A 1 85 ? -8.759 -0.235 16.358 1.00 82.19 85 SER A CA 1
ATOM 670 C C . SER A 1 85 ? -9.137 -1.702 16.599 1.00 82.19 85 SER A C 1
ATOM 672 O O . SER A 1 85 ? -9.988 -1.972 17.442 1.00 82.19 85 SER A O 1
ATOM 674 N N . ASP A 1 86 ? -8.522 -2.642 15.875 1.00 64.69 86 ASP A N 1
ATOM 675 C CA . ASP A 1 86 ? -8.764 -4.088 16.011 1.00 64.69 86 ASP A CA 1
ATOM 676 C C . ASP A 1 86 ? -7.871 -4.744 17.078 1.00 64.69 86 ASP A C 1
ATOM 678 O O . ASP A 1 86 ? -8.108 -5.884 17.475 1.00 64.69 86 ASP A O 1
ATOM 682 N N . VAL A 1 87 ? -6.860 -4.028 17.591 1.00 58.66 87 VAL A N 1
ATOM 683 C CA . VAL A 1 87 ? -6.033 -4.503 18.708 1.00 58.66 87 VAL A CA 1
ATOM 684 C C . VAL A 1 87 ? -6.846 -4.383 20.002 1.00 58.66 87 VAL A C 1
ATOM 686 O O . VAL A 1 87 ? -7.144 -3.263 20.428 1.00 58.66 87 VAL A O 1
ATOM 689 N N . PRO A 1 88 ? -7.194 -5.494 20.684 1.00 51.59 88 PRO A N 1
ATOM 690 C CA . PRO A 1 88 ? -7.797 -5.407 22.004 1.00 51.59 88 PRO A CA 1
ATOM 691 C C . PRO A 1 88 ? -6.812 -4.693 22.927 1.00 51.59 88 PRO A C 1
ATOM 693 O O . PRO A 1 88 ? -5.638 -5.073 22.984 1.00 51.59 88 PRO A O 1
ATOM 696 N N . ALA A 1 89 ? -7.282 -3.667 23.643 1.00 57.81 89 ALA A N 1
ATOM 697 C CA . ALA A 1 89 ? -6.518 -3.066 24.728 1.00 57.81 89 ALA A CA 1
ATOM 698 C C . ALA A 1 89 ? -6.038 -4.197 25.649 1.00 57.81 89 ALA A C 1
ATOM 700 O O . ALA A 1 89 ? -6.855 -4.926 26.215 1.00 57.81 89 ALA A O 1
ATOM 701 N N . SER A 1 90 ? -4.720 -4.399 25.679 1.00 44.34 90 SER A N 1
ATOM 702 C CA . SER A 1 90 ? -4.064 -5.402 26.519 1.00 44.34 90 SER A CA 1
ATOM 703 C C . SER A 1 90 ? -4.193 -5.039 27.992 1.00 44.34 90 SER A C 1
ATOM 705 O O . SER A 1 90 ? -4.125 -3.826 28.298 1.00 44.34 90 SER A O 1
#

pLDDT: mean 87.83, std 12.72, range [44.34, 98.56]

Sequence (90 aa):
MKVIDFNRGEEDVNLVVYMKRVMKEERLMDVVDPVIKEGASKLDLETMKALGFLAASCLDEQRQNRPSMKEVADEIEYMIGIVTSDVPAS